Protein AF-A0A7L5T8T4-F1 (afdb_monomer)

Nearest PDB structures (foldseek):
  8xvc-assembly1_A  TM=8.262E-01  e=5.674E-04  Escherichia phage Mu
  8xvb-assembly1_H  TM=8.481E-01  e=3.568E-03  Escherichia phage Mu
  8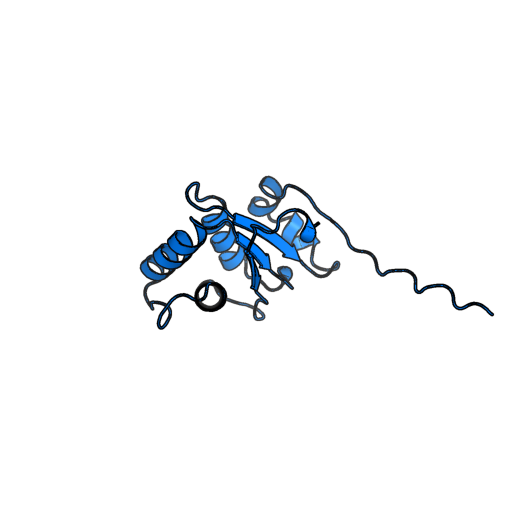bd5-assembly1_J  TM=8.123E-01  e=4.899E-03  Scytonema hofmannii
  8twa-assembly1_5  TM=6.974E-01  e=7.026E-02  Saccharomyces cerevisiae
  7jps-assembly1_C  TM=5.681E-01  e=4.147E-01  Homo sapiens

Mean predicted aligned error: 8.12 Å

Solvent-accessible surface area (backbone atoms only — not comparable to full-atom values): 7706 Å² total; per-residue (Å²): 124,69,86,81,42,87,75,50,52,73,36,76,42,77,66,51,82,68,33,47,54,68,56,51,48,48,51,47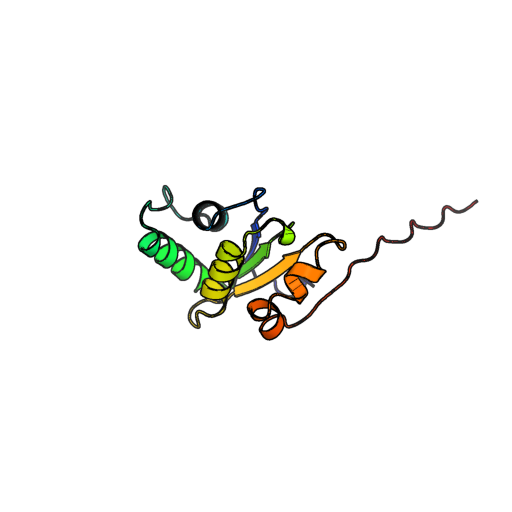,35,59,65,69,64,52,84,78,76,74,56,90,50,64,67,64,36,48,52,53,51,48,57,58,32,40,55,65,45,31,30,44,37,30,39,54,44,69,37,50,32,72,66,30,52,52,49,53,45,56,56,68,70,35,88,67,38,34,67,50,77,44,78,39,52,59,78,94,46,43,61,63,57,61,67,34,66,78,50,50,78,69,57,89,75,88,82,86,86,70,82,76,77,72,81,77,75,78,133

Radius of gyration: 16.35 Å; Cα contacts (8 Å, |Δi|>4): 150; chains: 1; bounding box: 34×56×42 Å

Sequence (127 aa):
MLDQHPAWHAIRILPQPQARPGDLRHSLHHALGLPGQPPKDPGTSDDLIRHALHHPPRLLAIDEAHQLSASCLEYLRYLYDDPHTRIAMVLAASSHRLRTLRTTPMLASRVTCWHELHPSTPPRSPP

Structure (mmCIF, N/CA/C/O backbone):
data_AF-A0A7L5T8T4-F1
#
_entry.id   AF-A0A7L5T8T4-F1
#
loop_
_atom_site.group_PDB
_atom_site.id
_atom_site.type_symbol
_atom_site.label_atom_id
_atom_site.label_alt_id
_atom_site.label_comp_id
_atom_site.label_asym_id
_atom_site.label_entity_id
_atom_site.label_seq_id
_atom_site.pdbx_PDB_ins_code
_atom_site.Cartn_x
_atom_site.Cartn_y
_atom_site.Cartn_z
_atom_site.occupancy
_atom_site.B_iso_or_equiv
_atom_site.auth_seq_id
_atom_site.auth_comp_id
_atom_site.auth_asym_id
_atom_site.auth_atom_id
_atom_site.pdbx_PDB_model_num
ATOM 1 N N . MET A 1 1 ? -4.538 -16.771 0.078 1.00 46.31 1 MET A N 1
ATOM 2 C CA . MET A 1 1 ? -3.959 -16.026 1.224 1.00 46.31 1 MET A CA 1
ATOM 3 C C . MET A 1 1 ? -4.885 -14.915 1.724 1.00 46.31 1 MET A C 1
ATOM 5 O O . MET A 1 1 ? -4.927 -14.700 2.922 1.00 46.31 1 MET A O 1
ATOM 9 N N . LEU A 1 2 ? -5.664 -14.256 0.853 1.00 45.12 2 LEU A N 1
ATOM 10 C CA . LEU A 1 2 ? -6.677 -13.260 1.247 1.00 45.12 2 LEU A CA 1
ATOM 11 C C . LEU A 1 2 ? -7.910 -13.859 1.954 1.00 45.12 2 LEU A C 1
ATOM 13 O O . LEU A 1 2 ? -8.442 -13.234 2.863 1.00 45.12 2 LEU A O 1
ATOM 17 N N . ASP A 1 3 ? -8.304 -15.092 1.617 1.00 46.34 3 ASP A N 1
ATOM 18 C CA . ASP A 1 3 ? -9.499 -15.742 2.194 1.00 46.34 3 ASP A CA 1
ATOM 19 C C . ASP A 1 3 ? -9.363 -16.140 3.674 1.00 46.34 3 ASP A C 1
ATOM 21 O O . ASP A 1 3 ? -10.343 -16.516 4.308 1.00 46.34 3 ASP A O 1
ATOM 25 N N . GLN A 1 4 ? -8.157 -16.061 4.248 1.00 47.22 4 GLN A N 1
ATOM 26 C CA . GLN A 1 4 ? -7.905 -16.447 5.644 1.00 47.22 4 GLN A CA 1
ATOM 27 C C . GLN A 1 4 ? -8.046 -15.275 6.631 1.00 47.22 4 GLN A C 1
ATOM 29 O O . GLN A 1 4 ? -8.013 -15.485 7.841 1.00 47.22 4 GLN A O 1
ATOM 34 N N . HIS A 1 5 ? -8.257 -14.048 6.136 1.00 49.69 5 HIS A N 1
ATOM 35 C CA . HIS A 1 5 ? -8.481 -12.861 6.963 1.00 49.69 5 HIS A CA 1
ATOM 36 C C . HIS A 1 5 ? -9.695 -12.047 6.471 1.00 49.69 5 HIS A C 1
ATOM 38 O O . HIS A 1 5 ? -9.527 -10.943 5.953 1.00 49.69 5 HIS A O 1
ATOM 44 N N . PRO A 1 6 ? -10.935 -12.530 6.690 1.00 51.09 6 PRO A N 1
ATOM 45 C CA . PRO A 1 6 ? -12.167 -11.851 6.258 1.00 51.09 6 PRO A CA 1
ATOM 46 C C . PRO A 1 6 ? -12.376 -10.451 6.873 1.00 51.09 6 PRO A C 1
ATOM 48 O O . PRO A 1 6 ? -13.247 -9.709 6.436 1.00 51.09 6 PRO A O 1
ATOM 51 N N . ALA A 1 7 ? -11.576 -10.066 7.874 1.00 59.91 7 ALA A N 1
ATOM 52 C CA . ALA A 1 7 ? -11.610 -8.735 8.483 1.00 59.91 7 ALA A CA 1
ATOM 53 C C . ALA A 1 7 ? -10.856 -7.658 7.679 1.00 59.91 7 ALA A C 1
ATOM 55 O O . ALA A 1 7 ? -11.034 -6.462 7.927 1.00 59.91 7 ALA A O 1
ATOM 56 N N . TRP A 1 8 ? -9.989 -8.058 6.746 1.00 66.44 8 TRP A N 1
ATOM 57 C CA . TRP A 1 8 ? -9.121 -7.129 6.035 1.00 66.44 8 TRP A CA 1
ATOM 58 C C . TRP A 1 8 ? -9.826 -6.609 4.795 1.00 66.44 8 TRP A C 1
ATOM 60 O O . TRP A 1 8 ? -10.029 -7.324 3.816 1.00 66.44 8 TRP A O 1
ATOM 70 N N . HIS A 1 9 ? -10.180 -5.330 4.831 1.00 77.31 9 HIS A N 1
ATOM 71 C CA . HIS A 1 9 ? -10.768 -4.675 3.674 1.00 77.31 9 HIS A CA 1
ATOM 72 C C . HIS A 1 9 ? -9.650 -4.317 2.702 1.00 77.31 9 HIS A C 1
ATOM 74 O O . HIS A 1 9 ? -8.830 -3.437 2.982 1.00 77.31 9 HIS A O 1
ATOM 80 N N . ALA A 1 10 ? -9.598 -5.039 1.584 1.00 83.06 10 ALA A N 1
ATOM 81 C CA . ALA A 1 10 ? -8.618 -4.797 0.542 1.00 83.06 10 ALA A CA 1
ATOM 82 C C . ALA A 1 10 ? -9.006 -3.580 -0.296 1.00 83.06 10 ALA A C 1
ATOM 84 O O . ALA A 1 10 ? -10.075 -3.531 -0.900 1.00 83.06 10 ALA A O 1
ATOM 85 N N . ILE A 1 11 ? -8.097 -2.617 -0.353 1.00 86.06 11 ILE A N 1
ATOM 86 C CA . ILE A 1 11 ? -8.198 -1.403 -1.145 1.00 86.06 11 ILE A CA 1
ATOM 87 C C . ILE A 1 11 ? -7.163 -1.522 -2.250 1.00 86.06 11 ILE A C 1
ATOM 89 O O . ILE A 1 11 ? -5.968 -1.655 -1.981 1.00 86.06 11 ILE A O 1
ATOM 93 N N . ARG A 1 12 ? -7.632 -1.514 -3.497 1.00 86.44 12 ARG A N 1
ATOM 94 C CA . ARG A 1 12 ? -6.771 -1.613 -4.674 1.00 86.44 12 ARG A CA 1
ATOM 95 C C . ARG A 1 12 ? -6.517 -0.232 -5.248 1.00 86.44 12 ARG A C 1
ATOM 97 O O . ARG A 1 12 ? -7.459 0.516 -5.494 1.00 86.44 12 ARG A O 1
ATOM 104 N N . ILE A 1 13 ? -5.251 0.075 -5.482 1.00 87.12 13 ILE A N 1
ATOM 105 C CA . ILE A 1 13 ? -4.815 1.313 -6.116 1.00 87.12 13 ILE A CA 1
ATOM 106 C C . ILE A 1 13 ? -4.041 0.930 -7.363 1.00 87.12 13 ILE A C 1
ATOM 108 O O . ILE A 1 13 ? -3.070 0.181 -7.282 1.00 87.12 13 ILE A O 1
ATOM 112 N N . LEU A 1 14 ? -4.474 1.464 -8.501 1.00 83.81 14 LEU A N 1
ATOM 113 C CA . LEU A 1 14 ? -3.721 1.416 -9.743 1.00 83.81 14 LEU A CA 1
ATOM 114 C C . LEU A 1 14 ? -3.094 2.802 -9.954 1.00 83.81 14 LEU A C 1
ATOM 116 O O . LEU A 1 14 ? -3.822 3.754 -10.248 1.00 83.81 14 LEU A O 1
ATOM 120 N N . PRO A 1 15 ? -1.778 2.954 -9.748 1.00 78.12 15 PRO A N 1
ATOM 121 C CA . PRO A 1 15 ? -1.084 4.206 -9.965 1.00 78.12 15 PRO A CA 1
ATOM 122 C C . PRO A 1 15 ? -1.208 4.648 -11.415 1.00 78.12 15 PRO A C 1
ATOM 124 O O . PRO A 1 15 ? -1.062 3.851 -12.340 1.00 78.12 15 PRO A O 1
ATOM 127 N N . GLN A 1 16 ? -1.409 5.946 -11.608 1.00 77.81 16 GLN A N 1
ATOM 128 C CA . GLN A 1 16 ? -1.186 6.549 -12.911 1.00 77.81 16 GLN A CA 1
ATOM 129 C C . GLN A 1 16 ? 0.327 6.632 -13.185 1.00 77.81 16 GLN A C 1
ATOM 131 O O . GLN A 1 16 ? 1.113 6.825 -12.247 1.00 77.81 16 GLN A O 1
ATOM 136 N N . PRO A 1 17 ? 0.760 6.534 -14.453 1.00 71.06 17 PRO A N 1
ATOM 137 C CA . PRO A 1 17 ? 2.153 6.751 -14.813 1.00 71.06 17 PRO A CA 1
ATOM 138 C C . PRO A 1 17 ? 2.636 8.112 -14.300 1.00 71.06 17 PRO A C 1
ATOM 140 O O . PRO A 1 17 ? 2.006 9.130 -14.566 1.00 71.06 17 PRO A O 1
ATOM 143 N N . GLN A 1 18 ? 3.764 8.134 -13.583 1.00 68.06 18 GLN A N 1
ATOM 144 C CA . GLN A 1 18 ? 4.337 9.355 -12.990 1.00 68.06 18 GLN A CA 1
ATOM 145 C C . GLN A 1 18 ? 3.450 10.038 -11.937 1.00 68.06 18 GLN A C 1
ATOM 147 O O . GLN A 1 18 ? 3.599 11.241 -11.702 1.00 68.06 18 GLN A O 1
ATOM 152 N N . ALA A 1 19 ? 2.571 9.278 -11.274 1.00 76.06 19 ALA A N 1
ATOM 153 C CA . ALA A 1 19 ? 1.756 9.787 -10.180 1.00 76.06 19 ALA A CA 1
ATOM 154 C C . ALA A 1 19 ? 2.607 10.571 -9.170 1.00 76.06 19 ALA A C 1
ATOM 156 O O . ALA A 1 19 ? 3.690 10.143 -8.736 1.00 76.06 19 ALA A O 1
ATOM 157 N N . ARG A 1 20 ? 2.096 11.745 -8.805 1.00 82.44 20 ARG A N 1
ATOM 158 C CA . ARG A 1 20 ? 2.626 12.578 -7.733 1.00 82.44 20 ARG A CA 1
ATOM 159 C C . ARG A 1 20 ? 1.931 12.213 -6.420 1.00 82.44 20 ARG A C 1
ATOM 161 O O . ARG A 1 20 ? 0.850 11.621 -6.420 1.00 82.44 20 ARG A O 1
ATOM 168 N N . PRO A 1 21 ? 2.490 12.621 -5.269 1.00 84.94 21 PRO A N 1
ATOM 169 C CA . PRO A 1 21 ? 1.855 12.375 -3.977 1.00 84.94 21 PRO A CA 1
ATOM 170 C C . PRO A 1 21 ? 0.422 12.925 -3.866 1.00 84.94 21 PRO A C 1
ATOM 172 O O . PRO A 1 21 ? -0.369 12.398 -3.092 1.00 84.94 21 PRO A O 1
ATOM 175 N N . GLY A 1 22 ? 0.072 13.975 -4.619 1.00 86.62 22 GLY A N 1
ATOM 176 C CA . GLY A 1 22 ? -1.300 14.495 -4.682 1.00 86.62 22 GLY A CA 1
ATOM 177 C C . GLY A 1 22 ? -2.280 13.527 -5.353 1.00 86.62 22 GLY A C 1
ATOM 178 O O . GLY A 1 22 ? -3.365 13.295 -4.827 1.00 86.62 22 GLY A O 1
ATOM 179 N N . ASP A 1 23 ? -1.871 12.891 -6.453 1.00 88.94 23 ASP A N 1
ATOM 180 C CA . ASP A 1 23 ? -2.697 11.914 -7.178 1.00 88.94 23 ASP A CA 1
ATOM 181 C C . ASP A 1 23 ? -2.930 10.660 -6.329 1.00 88.94 23 ASP A C 1
ATOM 183 O O . ASP A 1 23 ? -4.023 10.090 -6.303 1.00 88.94 23 ASP A O 1
ATOM 187 N N . LEU A 1 24 ? -1.906 10.259 -5.569 1.00 89.25 24 LEU A N 1
ATOM 188 C CA . LEU A 1 24 ? -1.997 9.142 -4.637 1.00 89.25 24 LEU A CA 1
ATOM 189 C C . LEU A 1 24 ? -2.932 9.454 -3.459 1.00 89.25 24 LEU A C 1
ATOM 191 O O . LEU A 1 24 ? -3.756 8.609 -3.116 1.00 89.25 24 LEU A O 1
ATOM 195 N N . ARG A 1 25 ? -2.872 10.666 -2.887 1.00 91.88 25 ARG A N 1
ATOM 196 C CA . ARG A 1 25 ? -3.838 11.129 -1.870 1.00 91.88 25 ARG A CA 1
ATOM 197 C C . ARG A 1 25 ? -5.265 11.096 -2.396 1.00 91.88 25 ARG A C 1
ATOM 199 O O . ARG A 1 25 ? -6.148 10.566 -1.731 1.00 91.88 25 ARG A O 1
ATOM 206 N N . HIS A 1 26 ? -5.477 11.613 -3.604 1.00 91.00 26 HIS A N 1
ATOM 207 C CA . HIS A 1 26 ? -6.788 11.609 -4.243 1.00 91.00 26 HIS A CA 1
ATOM 208 C C . HIS A 1 26 ? -7.309 10.177 -4.435 1.00 91.00 26 HIS A C 1
ATOM 210 O O . HIS A 1 26 ? -8.442 9.865 -4.069 1.00 91.00 26 HIS A O 1
ATOM 216 N N . SER A 1 27 ? -6.454 9.287 -4.944 1.00 90.88 27 SER A N 1
ATOM 217 C CA . SER A 1 27 ? -6.784 7.875 -5.156 1.00 90.88 27 SER A CA 1
ATOM 218 C C . SER A 1 27 ? -7.120 7.166 -3.842 1.00 90.88 27 SER A C 1
ATOM 220 O O . SER A 1 27 ? -8.110 6.444 -3.775 1.00 90.88 27 SER A O 1
ATOM 222 N N . LEU A 1 28 ? -6.342 7.408 -2.781 1.00 91.56 28 LEU A N 1
ATOM 223 C CA . LEU A 1 28 ? -6.595 6.868 -1.444 1.00 91.56 28 LEU A CA 1
ATOM 224 C C . LEU A 1 28 ? -7.903 7.388 -0.857 1.00 91.56 28 LEU A C 1
ATOM 226 O O . LEU A 1 28 ? -8.687 6.594 -0.352 1.00 91.56 28 LEU A O 1
ATOM 230 N N . HIS A 1 29 ? -8.161 8.693 -0.956 1.00 92.31 29 HIS A N 1
ATOM 231 C CA . HIS A 1 29 ? -9.392 9.302 -0.461 1.00 92.31 29 HIS A CA 1
ATOM 232 C C . HIS A 1 29 ? -10.626 8.655 -1.094 1.00 92.31 29 HIS A C 1
ATOM 234 O O . HIS A 1 29 ? -11.558 8.256 -0.395 1.00 92.31 29 HIS A O 1
ATOM 240 N N . HIS A 1 30 ? -10.603 8.498 -2.419 1.00 91.19 30 HIS A N 1
ATOM 241 C CA . HIS A 1 30 ? -11.679 7.844 -3.150 1.00 91.19 30 HIS A CA 1
ATOM 242 C C . HIS A 1 30 ? -11.794 6.355 -2.791 1.00 91.19 30 HIS A C 1
ATOM 244 O O . HIS A 1 30 ? -12.885 5.865 -2.513 1.00 91.19 30 HIS A O 1
ATOM 250 N N . ALA A 1 31 ? -10.678 5.625 -2.758 1.00 89.88 31 ALA A N 1
ATOM 251 C CA . ALA A 1 31 ? -10.681 4.186 -2.510 1.00 89.88 31 ALA A CA 1
ATOM 252 C C . ALA A 1 31 ? -11.049 3.818 -1.056 1.00 89.88 31 ALA A C 1
ATOM 254 O O . ALA A 1 31 ? -11.572 2.733 -0.810 1.00 89.88 31 ALA A O 1
ATOM 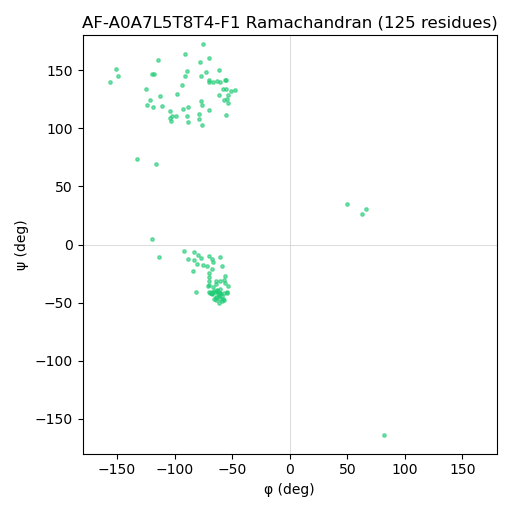255 N N . LEU A 1 32 ? -10.826 4.730 -0.104 1.00 89.81 32 LEU A N 1
ATOM 256 C CA . LEU A 1 32 ? -11.290 4.628 1.284 1.00 89.81 32 LEU A CA 1
ATOM 257 C C . LEU A 1 32 ? 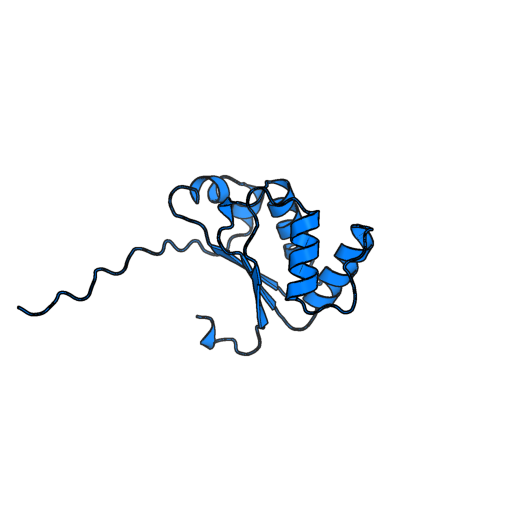-12.769 5.009 1.458 1.00 89.81 32 LEU A C 1
ATOM 259 O O . LEU A 1 32 ? -13.311 4.809 2.544 1.00 89.81 32 LEU A O 1
ATOM 263 N N . GLY A 1 33 ? -13.420 5.548 0.421 1.00 89.75 33 GLY A N 1
ATOM 264 C CA . GLY A 1 33 ? -14.807 6.007 0.490 1.00 89.75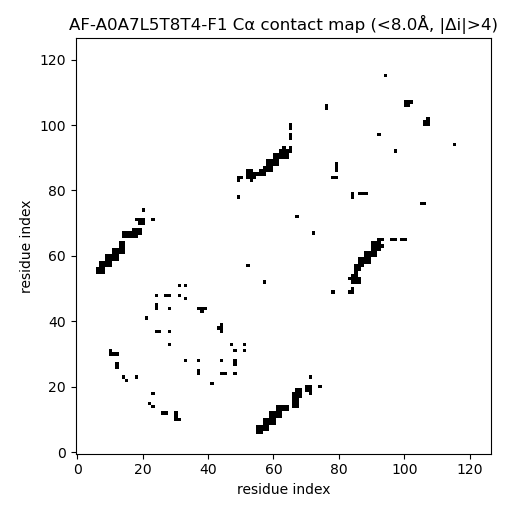 33 GLY A CA 1
ATOM 265 C C . GLY A 1 33 ? -14.997 7.204 1.423 1.00 89.75 33 GLY A C 1
ATOM 266 O O . GLY A 1 33 ? -16.044 7.325 2.058 1.00 89.75 33 GLY A O 1
ATOM 267 N N . LEU A 1 34 ? -13.979 8.062 1.551 1.00 90.50 34 LEU A N 1
ATOM 268 C CA . LEU A 1 34 ? -14.053 9.239 2.410 1.00 90.50 34 LEU A CA 1
ATOM 269 C C . LEU A 1 34 ? -15.084 10.245 1.870 1.00 90.50 34 LEU A C 1
ATOM 271 O O . LEU A 1 34 ? -15.170 10.445 0.654 1.00 90.50 34 LEU A O 1
ATOM 275 N N . PRO A 1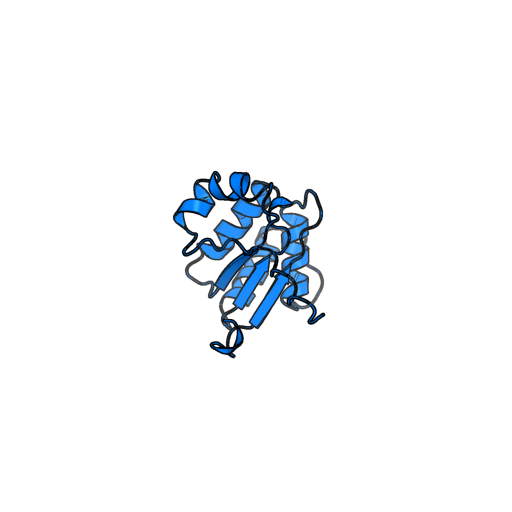 35 ? -15.877 10.885 2.749 1.00 86.56 35 PRO A N 1
ATOM 276 C CA . PRO A 1 35 ? -16.934 11.787 2.322 1.00 86.56 35 PRO A CA 1
ATOM 277 C C . PRO A 1 35 ? -16.369 13.083 1.732 1.00 86.56 35 PRO A C 1
ATOM 279 O O . PRO A 1 35 ? -15.432 13.675 2.260 1.00 86.56 35 PRO A O 1
ATOM 282 N N . GLY A 1 36 ? -17.019 13.572 0.676 1.00 89.31 36 GLY A N 1
ATOM 283 C CA . GLY A 1 36 ? -16.685 14.850 0.054 1.00 89.31 36 GLY A CA 1
ATOM 284 C C . GLY A 1 36 ? -15.517 14.776 -0.930 1.00 89.31 36 GLY A C 1
ATOM 285 O O . GLY A 1 36 ? -15.160 13.714 -1.435 1.00 89.31 36 GLY A O 1
ATOM 286 N N . GLN A 1 37 ? -14.972 15.945 -1.260 1.00 87.50 37 GLN A N 1
ATOM 287 C CA . GLN A 1 37 ? -13.798 16.062 -2.121 1.00 87.50 37 GLN A CA 1
ATOM 288 C C . GLN A 1 37 ? -12.525 16.057 -1.269 1.00 87.50 37 GLN A C 1
ATOM 290 O O . GLN A 1 37 ? -12.536 16.645 -0.183 1.00 87.50 37 GLN A O 1
ATOM 295 N N . PRO A 1 38 ? -11.424 15.463 -1.761 1.00 87.75 38 PRO A N 1
ATOM 296 C CA . PRO A 1 38 ? -10.165 15.463 -1.036 1.00 87.75 38 PRO A CA 1
ATOM 297 C C . PRO A 1 38 ? -9.711 16.901 -0.743 1.00 87.75 38 PRO A C 1
ATOM 299 O O . PRO A 1 38 ? -9.749 17.750 -1.645 1.00 87.75 38 PRO A O 1
ATOM 302 N N . PRO A 1 39 ? -9.281 17.197 0.498 1.00 89.00 39 PRO A N 1
ATOM 303 C CA . PRO A 1 39 ? -8.784 18.517 0.856 1.00 89.00 39 PRO A CA 1
ATOM 304 C C . PRO A 1 39 ? -7.628 18.952 -0.050 1.00 89.00 39 PRO A C 1
ATOM 306 O O . PRO A 1 39 ? -6.758 18.156 -0.398 1.00 89.00 39 PRO A O 1
ATOM 309 N N . LYS A 1 40 ? -7.593 20.243 -0.404 1.00 87.19 40 LYS A N 1
ATOM 310 C CA . LYS A 1 40 ? -6.463 20.827 -1.150 1.00 87.19 40 LYS A CA 1
ATOM 311 C C . LYS A 1 40 ? -5.197 20.919 -0.301 1.00 87.19 40 LYS A C 1
ATOM 313 O O . LYS A 1 40 ? -4.100 20.906 -0.848 1.00 87.19 40 LYS A O 1
ATOM 318 N N . ASP A 1 41 ? -5.370 21.049 1.013 1.00 90.81 41 ASP A N 1
ATOM 319 C CA . ASP A 1 41 ? -4.274 21.049 1.969 1.00 90.81 41 ASP A CA 1
ATOM 320 C C . ASP A 1 41 ? -3.761 19.611 2.188 1.00 90.81 41 ASP A C 1
ATOM 322 O O . ASP A 1 41 ? -4.536 18.749 2.621 1.00 90.81 41 ASP A O 1
ATOM 326 N N . PRO A 1 42 ? -2.476 19.329 1.902 1.00 87.94 42 PRO A N 1
ATOM 327 C CA . PRO A 1 42 ? -1.920 17.989 2.045 1.00 87.94 42 PRO A CA 1
ATOM 328 C C . PRO A 1 42 ? -1.993 17.450 3.475 1.00 87.94 42 PRO A C 1
ATOM 330 O O . PRO A 1 42 ? -2.290 16.271 3.638 1.00 87.94 42 PRO A O 1
ATOM 333 N N . GLY A 1 43 ? -1.771 18.293 4.491 1.00 89.69 43 GLY A N 1
ATOM 334 C CA . GLY A 1 43 ? -1.787 17.869 5.895 1.00 89.69 43 GLY A CA 1
ATOM 335 C C . GLY A 1 43 ? -3.168 17.379 6.322 1.00 89.69 43 GLY A C 1
ATOM 336 O O . GLY A 1 43 ? -3.313 16.267 6.820 1.00 89.69 43 GLY A O 1
ATOM 337 N N . THR A 1 44 ? -4.201 18.154 6.001 1.00 91.88 44 THR A N 1
ATOM 338 C CA . THR A 1 44 ? -5.598 17.791 6.270 1.00 91.88 44 THR A CA 1
ATOM 339 C C . THR A 1 44 ? -6.003 16.516 5.526 1.00 91.88 44 THR A C 1
ATOM 341 O O . THR A 1 44 ? -6.675 15.649 6.084 1.00 91.88 44 THR A O 1
ATOM 344 N N . SER A 1 45 ? -5.590 16.368 4.260 1.00 92.38 45 SER A N 1
ATOM 345 C CA . SER A 1 45 ? -5.850 15.138 3.502 1.00 92.38 45 SER A CA 1
ATOM 346 C C . SER A 1 45 ? -5.158 13.928 4.133 1.00 92.38 45 SER A C 1
ATOM 348 O O . SER A 1 45 ? -5.741 12.845 4.163 1.00 92.38 45 SER A O 1
ATOM 350 N N . ASP A 1 46 ? -3.932 14.101 4.626 1.00 92.44 46 ASP A N 1
ATOM 351 C CA . ASP A 1 46 ? -3.159 13.040 5.269 1.00 92.44 46 ASP A CA 1
ATOM 352 C C . ASP A 1 46 ? -3.794 12.619 6.591 1.00 92.44 46 ASP A C 1
ATOM 354 O O . ASP A 1 46 ? -3.906 11.425 6.858 1.00 92.44 46 ASP A O 1
ATOM 358 N N . ASP A 1 47 ? -4.287 13.566 7.385 1.00 92.25 47 ASP A N 1
ATOM 359 C CA . ASP A 1 47 ? -4.994 13.280 8.635 1.00 92.25 47 ASP A CA 1
ATOM 360 C C . ASP A 1 47 ? -6.262 12.455 8.402 1.00 92.25 47 ASP A C 1
ATOM 362 O O . ASP A 1 47 ? -6.484 11.457 9.090 1.00 92.25 47 ASP A O 1
ATOM 366 N N . LEU A 1 48 ? -7.064 12.809 7.392 1.00 92.94 48 LEU A N 1
ATOM 367 C CA . LEU A 1 48 ? -8.271 12.054 7.042 1.00 92.94 48 LEU A CA 1
ATOM 368 C C . LEU A 1 48 ? -7.949 10.632 6.572 1.00 92.94 48 LEU A C 1
ATOM 370 O O . LEU A 1 48 ? -8.592 9.672 7.003 1.00 92.94 48 LEU A O 1
ATOM 374 N N . ILE A 1 49 ? -6.944 10.490 5.703 1.00 93.44 49 ILE A N 1
ATOM 375 C CA . ILE A 1 49 ? -6.499 9.183 5.211 1.00 93.44 49 ILE A CA 1
ATOM 376 C C . ILE A 1 49 ? -6.007 8.335 6.386 1.00 93.44 49 ILE A C 1
ATOM 378 O O . ILE A 1 49 ? -6.478 7.214 6.565 1.00 93.44 49 ILE A O 1
ATOM 382 N N . ARG A 1 50 ? -5.120 8.869 7.232 1.00 92.31 50 ARG A N 1
ATOM 383 C CA . ARG A 1 50 ? -4.585 8.149 8.397 1.00 92.31 50 ARG A CA 1
ATOM 384 C C . ARG A 1 50 ? -5.680 7.753 9.377 1.00 92.31 50 ARG A C 1
ATOM 386 O O . ARG A 1 50 ? -5.694 6.612 9.837 1.00 92.31 50 ARG A O 1
ATOM 393 N N . HIS A 1 51 ? -6.642 8.638 9.631 1.00 91.56 51 HIS A N 1
ATOM 394 C CA . HIS A 1 51 ? -7.791 8.331 10.476 1.00 91.56 51 HIS A CA 1
ATOM 395 C C . HIS A 1 51 ? -8.601 7.143 9.933 1.00 91.56 51 HIS A C 1
ATOM 397 O O . HIS A 1 51 ? -8.916 6.217 10.679 1.00 91.56 51 HIS A O 1
ATOM 403 N N . ALA A 1 52 ? -8.870 7.099 8.626 1.00 90.44 52 ALA A N 1
ATOM 404 C CA . ALA A 1 52 ? -9.585 5.979 8.008 1.00 90.44 52 ALA A CA 1
ATOM 405 C C . ALA A 1 52 ? -8.769 4.678 7.904 1.00 90.44 52 ALA A C 1
ATOM 407 O O . ALA A 1 52 ? -9.345 3.597 7.737 1.00 90.44 52 ALA A O 1
ATOM 408 N N . LEU A 1 53 ? -7.441 4.770 8.006 1.00 90.69 53 LEU A N 1
ATOM 409 C CA . LEU A 1 53 ? -6.527 3.628 8.078 1.00 90.69 53 LEU A CA 1
ATOM 410 C C . LEU A 1 53 ? -6.291 3.128 9.516 1.00 90.69 53 LEU A C 1
ATOM 412 O O . LEU A 1 53 ? -5.754 2.034 9.690 1.00 90.69 53 LEU A O 1
ATOM 416 N N . HIS A 1 54 ? -6.692 3.882 10.547 1.00 89.19 54 HIS A N 1
ATOM 417 C CA . HIS A 1 54 ? -6.595 3.458 11.950 1.00 89.19 54 HIS A CA 1
ATOM 418 C C . HIS A 1 54 ? -7.555 2.300 12.263 1.00 89.19 54 HIS A C 1
ATOM 420 O O . HIS A 1 54 ? -7.205 1.343 12.961 1.00 89.19 54 HIS A O 1
ATOM 426 N N . HIS A 1 55 ? -8.785 2.363 11.742 1.00 82.12 55 HIS A N 1
ATOM 427 C CA . HIS A 1 55 ? -9.781 1.318 11.947 1.00 82.12 55 HIS A CA 1
ATOM 428 C C . HIS A 1 55 ? -10.846 1.303 10.840 1.00 82.12 55 HIS A C 1
ATOM 430 O O . HIS A 1 55 ? -11.340 2.370 10.474 1.00 82.12 55 HIS A O 1
ATOM 436 N N . PRO A 1 56 ? -11.286 0.122 10.359 1.00 84.19 56 PRO A N 1
ATOM 437 C CA . PRO A 1 56 ? -10.786 -1.235 10.635 1.00 84.19 56 PRO A CA 1
ATOM 438 C C . PRO A 1 56 ? -9.455 -1.540 9.913 1.00 84.19 56 PRO A C 1
ATOM 440 O O . PRO A 1 56 ? -9.028 -0.741 9.082 1.00 84.19 56 PRO A O 1
ATOM 443 N N . PRO A 1 57 ? -8.802 -2.691 10.183 1.00 84.62 57 PRO A N 1
ATOM 444 C CA . PRO A 1 57 ? -7.593 -3.094 9.469 1.00 84.62 57 PRO A CA 1
ATOM 445 C C . PRO A 1 57 ? -7.791 -3.133 7.946 1.00 84.62 57 PRO A C 1
ATOM 447 O O . PRO A 1 57 ? -8.782 -3.683 7.448 1.00 84.62 57 PRO A O 1
ATOM 450 N N . ARG A 1 58 ? -6.845 -2.557 7.198 1.00 87.62 58 ARG A N 1
ATOM 451 C CA . ARG A 1 58 ? -6.907 -2.461 5.731 1.00 87.62 58 ARG A CA 1
ATOM 452 C C . ARG A 1 58 ? -5.736 -3.180 5.077 1.00 87.62 58 ARG A C 1
ATOM 454 O O . ARG A 1 58 ? -4.613 -3.156 5.574 1.00 87.62 58 ARG A O 1
ATOM 461 N N . LEU A 1 59 ? -5.987 -3.751 3.905 1.00 88.69 59 LEU A N 1
ATOM 462 C CA . LEU A 1 59 ? -4.921 -4.170 3.003 1.00 88.69 59 LEU A CA 1
ATOM 463 C C . LEU A 1 59 ? -4.819 -3.162 1.861 1.00 88.69 59 LEU A C 1
ATOM 465 O O . LEU A 1 59 ? -5.736 -3.073 1.052 1.00 88.69 59 LEU A O 1
ATOM 469 N N . LEU A 1 60 ? -3.710 -2.436 1.763 1.00 89.69 60 LEU A N 1
ATOM 470 C CA . LEU A 1 60 ? -3.421 -1.590 0.609 1.00 89.69 60 LEU A CA 1
ATOM 471 C C . LEU A 1 60 ? -2.695 -2.420 -0.451 1.00 89.69 60 LEU A C 1
ATOM 473 O O . LEU A 1 60 ? -1.518 -2.739 -0.305 1.00 89.69 60 LEU A O 1
ATOM 477 N N . ALA A 1 61 ? -3.400 -2.780 -1.517 1.00 89.56 61 ALA A N 1
ATOM 478 C CA . ALA A 1 61 ? -2.828 -3.454 -2.672 1.00 89.56 61 ALA A CA 1
ATOM 479 C C . ALA A 1 61 ? -2.554 -2.424 -3.770 1.00 89.56 61 ALA A C 1
ATOM 481 O O . ALA A 1 61 ? -3.483 -1.878 -4.364 1.00 89.56 61 ALA A O 1
ATOM 482 N N . ILE A 1 62 ? -1.281 -2.154 -4.031 1.00 89.00 62 ILE A N 1
ATOM 483 C CA . ILE A 1 62 ? -0.855 -1.245 -5.087 1.00 89.00 62 ILE A CA 1
ATOM 484 C C . ILE A 1 62 ? -0.383 -2.079 -6.258 1.00 89.00 62 ILE A C 1
ATOM 486 O O . ILE A 1 62 ? 0.645 -2.756 -6.181 1.00 89.00 62 ILE A O 1
ATOM 490 N N . ASP A 1 63 ? -1.169 -2.033 -7.322 1.00 86.12 63 ASP A N 1
ATOM 491 C CA . ASP A 1 63 ? -0.812 -2.661 -8.579 1.00 86.12 63 ASP A CA 1
ATOM 492 C C . ASP A 1 63 ? 0.203 -1.796 -9.321 1.00 86.12 63 ASP A C 1
ATOM 494 O O . ASP A 1 63 ? 0.296 -0.601 -9.062 1.00 86.12 63 ASP A O 1
ATOM 498 N N . GLU A 1 64 ? 0.989 -2.374 -10.223 1.00 86.00 64 GLU A N 1
ATOM 499 C CA . GLU A 1 64 ? 1.917 -1.607 -11.059 1.00 86.00 64 GLU A CA 1
ATOM 500 C C . GLU A 1 64 ? 2.817 -0.622 -10.268 1.00 86.00 64 GLU A C 1
ATOM 502 O O . GLU A 1 64 ? 3.178 0.452 -10.748 1.00 86.00 64 GLU A O 1
ATOM 507 N N . ALA A 1 65 ? 3.229 -0.981 -9.046 1.00 84.81 65 ALA A N 1
ATOM 508 C CA . ALA A 1 65 ? 3.919 -0.102 -8.093 1.00 84.81 65 ALA A CA 1
ATOM 509 C C . ALA A 1 65 ? 5.235 0.487 -8.630 1.00 84.81 65 ALA A C 1
ATOM 511 O O . ALA A 1 65 ? 5.722 1.503 -8.143 1.00 84.81 65 ALA A O 1
ATOM 512 N N . HIS A 1 66 ? 5.803 -0.115 -9.674 1.00 82.12 66 HIS A N 1
ATOM 513 C CA . HIS A 1 66 ? 6.960 0.408 -10.394 1.00 82.12 66 HIS A CA 1
ATOM 514 C C . HIS A 1 66 ? 6.677 1.706 -11.179 1.00 82.12 66 HIS A C 1
ATOM 516 O O . HIS A 1 66 ? 7.614 2.320 -11.687 1.00 82.12 66 HIS A O 1
ATOM 522 N N . GLN A 1 67 ? 5.407 2.091 -11.341 1.00 83.19 67 GLN A N 1
ATOM 523 C CA . GLN A 1 67 ? 4.992 3.357 -11.949 1.00 83.19 67 GLN A CA 1
ATOM 524 C C . GLN A 1 67 ? 5.016 4.525 -10.951 1.00 83.19 67 GLN A C 1
ATOM 526 O O . GLN A 1 67 ? 4.949 5.686 -11.364 1.00 83.19 67 GLN A O 1
ATOM 531 N N . LEU A 1 68 ? 5.126 4.235 -9.649 1.00 84.06 68 LEU A N 1
ATOM 532 C CA . LEU A 1 68 ? 5.193 5.249 -8.605 1.00 84.06 68 LEU A CA 1
ATOM 533 C C . LEU A 1 68 ? 6.521 6.006 -8.641 1.00 84.06 68 LEU A C 1
ATOM 535 O O . LEU A 1 68 ? 7.597 5.430 -8.804 1.00 84.06 68 LEU A O 1
ATOM 539 N N . SER A 1 69 ? 6.438 7.315 -8.416 1.00 84.12 69 SER A N 1
ATOM 540 C CA . SER A 1 69 ? 7.614 8.145 -8.163 1.00 84.12 69 SER A CA 1
ATOM 541 C C . SER A 1 69 ? 8.231 7.836 -6.792 1.00 84.12 69 SER A C 1
ATOM 543 O O . SER A 1 69 ? 7.557 7.335 -5.889 1.00 84.12 69 SER A O 1
ATOM 545 N N . ALA A 1 70 ? 9.503 8.198 -6.592 1.00 81.81 70 ALA A N 1
ATOM 546 C CA . ALA A 1 70 ? 10.164 8.062 -5.290 1.00 81.81 70 ALA A CA 1
ATOM 547 C C . ALA A 1 70 ? 9.380 8.774 -4.170 1.00 81.81 70 ALA A C 1
ATOM 549 O O . ALA A 1 70 ? 9.171 8.206 -3.103 1.00 81.81 70 ALA A O 1
ATOM 550 N N . SER A 1 71 ? 8.853 9.974 -4.438 1.00 85.44 71 SER A N 1
ATOM 551 C CA . SER A 1 71 ? 8.030 10.727 -3.483 1.00 85.44 71 SER A CA 1
ATOM 552 C C . SER A 1 71 ? 6.715 10.024 -3.126 1.00 85.44 71 SER A C 1
ATOM 554 O O . SER A 1 71 ? 6.233 10.168 -2.005 1.00 85.44 71 SER A O 1
ATOM 556 N N . CYS A 1 72 ? 6.125 9.253 -4.043 1.00 87.62 72 CYS A N 1
ATOM 557 C CA . CYS A 1 72 ? 4.968 8.419 -3.721 1.00 87.62 72 CYS A CA 1
ATOM 558 C C . CYS A 1 72 ? 5.345 7.246 -2.817 1.00 87.62 72 CYS A C 1
ATOM 560 O O . CYS A 1 72 ? 4.608 6.950 -1.883 1.00 87.62 72 CYS A O 1
ATOM 562 N N . LEU A 1 73 ? 6.490 6.601 -3.056 1.00 84.50 73 LEU A N 1
ATOM 563 C CA . LEU A 1 73 ? 6.971 5.523 -2.189 1.00 84.50 73 LEU A CA 1
ATOM 564 C C . LEU A 1 73 ? 7.267 6.044 -0.774 1.00 84.50 73 LEU A C 1
ATOM 566 O O . LEU A 1 73 ? 6.919 5.383 0.201 1.00 84.50 73 LEU A O 1
ATOM 570 N N . GLU A 1 74 ? 7.848 7.241 -0.653 1.00 85.75 74 GLU A N 1
ATOM 571 C CA . GLU A 1 74 ? 8.062 7.920 0.635 1.00 85.75 74 GLU A CA 1
ATOM 572 C C . GLU A 1 74 ? 6.745 8.187 1.368 1.00 85.75 74 GLU A C 1
ATOM 574 O O . GLU A 1 74 ? 6.633 7.942 2.568 1.00 85.75 74 GLU A O 1
ATOM 579 N N . TYR A 1 75 ? 5.719 8.632 0.642 1.00 88.25 75 TYR A N 1
ATOM 580 C CA . TYR A 1 75 ? 4.396 8.849 1.216 1.00 88.25 75 TYR A CA 1
ATOM 581 C C . TYR A 1 75 ? 3.744 7.544 1.698 1.00 88.25 75 TYR A C 1
ATOM 583 O O . TYR A 1 75 ? 3.170 7.494 2.782 1.00 88.25 75 TYR A O 1
ATOM 591 N N . LEU A 1 76 ? 3.881 6.457 0.936 1.00 87.88 76 LEU A N 1
ATOM 592 C CA . LEU A 1 76 ? 3.404 5.138 1.356 1.00 87.88 76 LEU A CA 1
ATOM 593 C C . LEU A 1 76 ? 4.127 4.632 2.600 1.00 87.88 76 LEU A C 1
ATOM 595 O O . LEU A 1 76 ? 3.479 4.084 3.491 1.00 87.88 76 LEU A O 1
ATOM 599 N N . ARG A 1 77 ? 5.446 4.851 2.695 1.00 85.25 77 ARG A N 1
ATOM 600 C CA . ARG A 1 77 ? 6.181 4.582 3.933 1.00 85.25 77 ARG A CA 1
ATOM 601 C C . ARG A 1 77 ? 5.612 5.401 5.080 1.00 85.25 77 ARG A C 1
ATOM 603 O O . ARG A 1 77 ? 5.393 4.837 6.140 1.00 85.25 77 ARG A O 1
ATOM 610 N N . TYR A 1 78 ? 5.412 6.701 4.884 1.00 88.56 78 TYR A N 1
ATOM 611 C CA . TYR A 1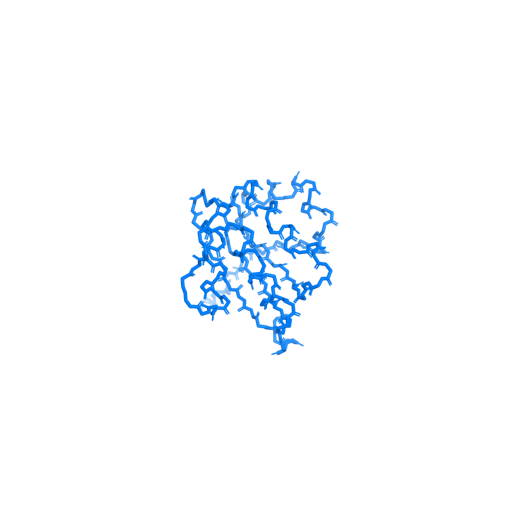 78 ? 4.893 7.577 5.931 1.00 88.56 78 TYR A CA 1
ATOM 612 C C . TYR A 1 78 ? 3.571 7.052 6.508 1.00 88.56 78 TYR A C 1
ATOM 614 O O . TYR A 1 78 ? 3.402 7.046 7.722 1.00 88.56 78 TYR A O 1
ATOM 622 N N . LEU A 1 79 ? 2.679 6.535 5.657 1.00 89.06 79 LEU A N 1
ATOM 623 C CA . LEU A 1 79 ? 1.442 5.893 6.105 1.00 89.06 79 LEU A CA 1
ATOM 624 C C . LEU A 1 79 ? 1.688 4.560 6.825 1.00 89.06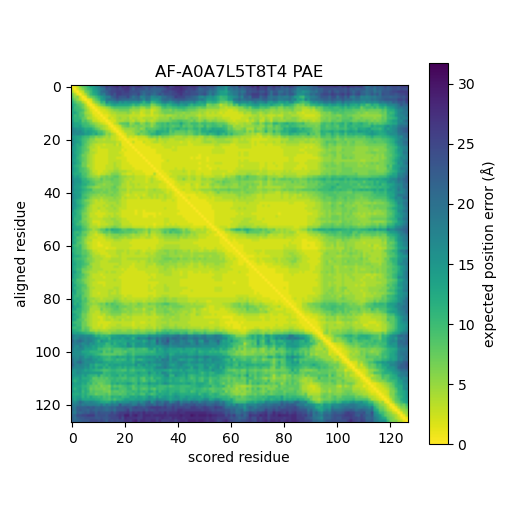 79 LEU A C 1
ATOM 626 O O . LEU A 1 79 ? 1.034 4.298 7.822 1.00 89.06 79 LEU A O 1
ATOM 630 N N . TYR A 1 80 ? 2.602 3.723 6.331 1.00 86.62 80 TYR A N 1
ATOM 631 C CA . TYR A 1 80 ? 2.897 2.406 6.912 1.00 86.62 80 TYR A CA 1
ATOM 632 C C . TYR A 1 80 ? 3.639 2.467 8.251 1.00 86.62 80 TYR A C 1
ATOM 634 O O . TYR A 1 80 ? 3.396 1.642 9.126 1.00 86.62 80 TYR A O 1
ATOM 642 N N . ASP A 1 81 ? 4.543 3.433 8.412 1.00 86.62 81 ASP A N 1
ATOM 643 C CA . ASP A 1 81 ? 5.334 3.623 9.630 1.00 86.62 81 ASP A CA 1
AT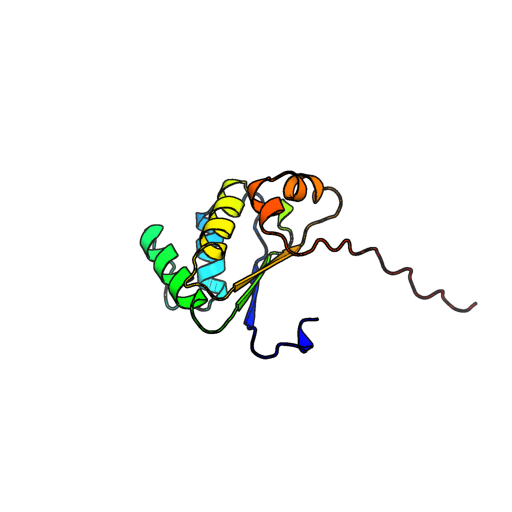OM 644 C C . ASP A 1 81 ? 4.527 4.277 10.762 1.00 86.62 81 ASP A C 1
ATOM 646 O O . ASP A 1 81 ? 4.996 4.310 11.901 1.00 86.62 81 ASP A O 1
ATOM 650 N N . ASP A 1 82 ? 3.335 4.811 10.476 1.00 86.94 82 ASP A N 1
ATOM 651 C CA . ASP A 1 82 ? 2.483 5.413 11.495 1.00 86.94 82 ASP A CA 1
ATOM 652 C C . ASP A 1 82 ? 1.923 4.315 12.427 1.00 86.94 82 ASP A C 1
ATOM 654 O O . ASP A 1 82 ? 1.130 3.478 11.977 1.00 86.94 82 ASP A O 1
ATOM 658 N N . PRO A 1 83 ? 2.276 4.327 13.732 1.00 84.31 83 PRO A N 1
ATOM 659 C CA . PRO A 1 83 ? 1.889 3.286 14.688 1.00 84.31 83 PRO A CA 1
ATOM 660 C C . PRO A 1 83 ? 0.380 3.240 14.959 1.00 84.31 83 PRO A C 1
ATOM 662 O O . PRO A 1 83 ? -0.117 2.274 15.540 1.00 84.31 83 PRO A O 1
ATOM 665 N N . HIS A 1 84 ? -0.349 4.286 14.574 1.00 86.44 84 HIS A N 1
ATOM 666 C CA . HIS A 1 84 ? -1.795 4.362 14.702 1.00 86.44 84 HIS A CA 1
ATOM 667 C C . HIS A 1 84 ? -2.500 3.690 13.517 1.00 86.44 84 HIS A C 1
ATOM 669 O O . HIS A 1 84 ? -3.639 3.245 13.650 1.00 86.44 84 HIS A O 1
ATOM 675 N N . THR A 1 85 ? -1.852 3.548 12.363 1.00 84.69 85 THR A N 1
ATOM 676 C CA . THR A 1 85 ? -2.475 2.864 11.226 1.00 84.69 85 THR A CA 1
ATOM 677 C C . THR A 1 85 ? -2.453 1.347 11.408 1.00 84.69 85 THR A C 1
ATOM 679 O O . THR A 1 85 ? -1.529 0.765 11.974 1.00 84.69 85 THR A O 1
ATOM 682 N N . ARG A 1 86 ? -3.501 0.673 10.929 1.00 84.75 86 ARG A N 1
ATOM 683 C CA . ARG A 1 86 ? -3.601 -0.793 10.937 1.00 84.75 86 ARG A CA 1
ATOM 684 C C . ARG A 1 86 ? -3.641 -1.304 9.512 1.00 84.75 86 ARG A C 1
ATOM 686 O O . ARG A 1 86 ? -4.675 -1.775 9.036 1.00 84.75 86 ARG A O 1
ATOM 693 N N . ILE A 1 87 ? -2.515 -1.176 8.823 1.00 87.62 87 ILE A N 1
ATOM 694 C CA . ILE A 1 87 ? -2.406 -1.549 7.416 1.00 87.62 87 ILE A CA 1
ATOM 695 C C . ILE A 1 87 ? -1.394 -2.671 7.203 1.00 87.62 87 ILE A C 1
ATOM 697 O O . ILE A 1 87 ? -0.365 -2.724 7.868 1.00 87.62 87 ILE A O 1
ATOM 701 N N . ALA A 1 88 ? -1.646 -3.531 6.219 1.00 87.50 88 ALA A N 1
ATOM 702 C CA . ALA A 1 88 ? -0.546 -4.137 5.468 1.00 87.50 88 ALA A CA 1
ATOM 703 C C . ALA A 1 88 ? -0.589 -3.661 4.029 1.00 87.50 88 ALA A C 1
ATOM 705 O O . ALA A 1 88 ? -1.621 -3.214 3.522 1.00 87.50 88 ALA A O 1
ATOM 706 N N . MET A 1 89 ? 0.560 -3.770 3.378 1.00 87.75 89 MET A N 1
ATOM 707 C CA . MET A 1 89 ? 0.765 -3.282 2.032 1.00 87.75 89 MET A CA 1
ATOM 708 C C . MET A 1 89 ? 1.264 -4.412 1.141 1.00 87.75 89 MET A C 1
ATOM 710 O O . MET A 1 89 ? 2.171 -5.154 1.510 1.00 87.75 89 MET A O 1
ATOM 714 N N . VAL A 1 90 ? 0.672 -4.525 -0.043 1.00 88.62 90 VAL A N 1
ATOM 715 C CA . VAL A 1 90 ? 1.118 -5.416 -1.113 1.00 88.62 90 VAL A CA 1
ATOM 716 C C . VAL A 1 90 ? 1.472 -4.542 -2.301 1.00 88.62 90 VAL A C 1
ATOM 718 O O . VAL A 1 90 ? 0.617 -3.837 -2.828 1.00 88.62 90 VAL A O 1
ATOM 721 N N . LEU A 1 91 ? 2.734 -4.588 -2.715 1.00 86.75 91 LEU A N 1
ATOM 722 C CA . LEU A 1 91 ? 3.223 -3.887 -3.897 1.00 86.75 91 LEU A CA 1
ATOM 723 C C . LEU A 1 91 ? 3.415 -4.913 -5.015 1.00 86.75 91 LEU A C 1
ATOM 725 O O . LEU A 1 91 ? 4.329 -5.735 -4.949 1.00 86.75 91 LEU A O 1
ATOM 729 N N . ALA A 1 92 ? 2.555 -4.878 -6.027 1.00 86.69 92 ALA A N 1
ATOM 730 C CA . ALA A 1 92 ? 2.704 -5.690 -7.226 1.00 86.69 92 ALA A CA 1
ATOM 731 C C . ALA A 1 92 ? 3.442 -4.884 -8.298 1.00 86.69 92 ALA A C 1
ATOM 733 O O . ALA A 1 92 ? 3.199 -3.694 -8.483 1.00 86.69 92 ALA A O 1
ATOM 734 N N . ALA A 1 93 ? 4.382 -5.509 -8.998 1.00 83.81 93 ALA A N 1
ATOM 735 C CA . ALA A 1 93 ? 5.116 -4.866 -10.078 1.00 83.81 93 ALA A CA 1
ATOM 736 C C . ALA A 1 93 ? 5.549 -5.893 -11.122 1.00 83.81 93 ALA A C 1
ATOM 738 O O . ALA A 1 93 ? 5.823 -7.048 -10.794 1.00 83.81 93 ALA A O 1
ATOM 739 N N . SER A 1 94 ? 5.675 -5.451 -12.374 1.00 79.38 94 SER A N 1
ATOM 740 C CA . SER A 1 94 ? 6.239 -6.268 -13.442 1.00 79.38 94 SER A CA 1
ATOM 741 C C . SER A 1 94 ? 7.706 -6.625 -13.164 1.00 79.38 94 SER A C 1
ATOM 743 O O . SER A 1 94 ? 8.507 -5.819 -12.672 1.00 79.38 94 SER A O 1
ATOM 745 N N . SER A 1 95 ? 8.068 -7.864 -13.502 1.00 67.12 95 SER A N 1
ATOM 746 C CA . SER A 1 95 ? 9.361 -8.497 -13.204 1.00 67.12 95 SER A CA 1
ATOM 747 C C . SER A 1 95 ? 10.577 -7.687 -13.670 1.00 67.12 95 SER A C 1
ATOM 749 O O . SER A 1 95 ? 11.576 -7.608 -12.957 1.00 67.12 95 SER A O 1
ATOM 751 N N . HIS A 1 96 ? 10.480 -6.995 -14.809 1.00 64.06 96 HIS A N 1
ATOM 752 C CA . HIS A 1 96 ? 11.580 -6.197 -15.362 1.00 64.06 96 HIS A CA 1
ATOM 753 C C . HIS A 1 96 ? 11.935 -4.953 -14.515 1.00 64.06 96 HIS A C 1
ATOM 755 O O . HIS A 1 96 ? 13.049 -4.440 -14.614 1.00 64.06 96 HIS A O 1
ATOM 761 N N . ARG A 1 97 ? 11.029 -4.458 -13.653 1.00 65.44 97 ARG A N 1
ATOM 762 C CA . ARG A 1 97 ? 11.260 -3.263 -12.806 1.00 65.44 97 ARG A CA 1
ATOM 763 C C . ARG A 1 97 ? 11.173 -3.504 -11.300 1.00 65.44 97 ARG A C 1
ATOM 765 O O . ARG A 1 97 ? 11.390 -2.581 -10.516 1.00 65.44 97 ARG A O 1
ATOM 772 N N . LEU A 1 98 ? 10.998 -4.756 -10.883 1.00 64.75 98 LEU A N 1
ATOM 773 C CA . LEU A 1 98 ? 11.100 -5.185 -9.484 1.00 64.75 98 LEU A CA 1
ATOM 774 C C . LEU A 1 98 ? 12.464 -4.845 -8.857 1.00 64.75 98 LEU A C 1
ATOM 776 O O . LEU A 1 98 ? 12.541 -4.545 -7.667 1.00 64.75 98 LEU A O 1
ATOM 780 N N . ARG A 1 99 ? 13.538 -4.814 -9.661 1.00 64.56 99 ARG A N 1
ATOM 781 C CA . ARG A 1 99 ? 14.886 -4.443 -9.202 1.00 64.56 99 ARG A CA 1
ATOM 782 C C . ARG A 1 99 ? 14.922 -3.046 -8.575 1.00 64.56 99 ARG A C 1
ATOM 784 O O . ARG A 1 99 ? 15.526 -2.900 -7.523 1.00 64.56 99 ARG A O 1
ATOM 791 N N . THR A 1 100 ? 14.237 -2.063 -9.159 1.00 67.12 100 THR A N 1
ATOM 792 C CA . THR A 1 100 ? 14.208 -0.676 -8.660 1.00 67.12 100 THR A CA 1
ATOM 793 C C . THR A 1 100 ? 13.526 -0.574 -7.294 1.00 67.12 100 THR A C 1
ATOM 795 O O . THR A 1 100 ? 14.010 0.125 -6.403 1.00 67.12 100 THR A O 1
ATOM 798 N N . LEU A 1 101 ? 12.439 -1.327 -7.093 1.00 69.25 101 LEU A N 1
ATOM 799 C CA . LEU A 1 101 ? 11.767 -1.415 -5.794 1.00 69.25 101 LEU A CA 1
ATOM 800 C C . LEU A 1 101 ? 12.652 -2.126 -4.758 1.00 69.25 101 LEU A C 1
ATOM 802 O O . LEU A 1 101 ? 12.779 -1.646 -3.635 1.00 69.25 101 LEU A O 1
ATOM 806 N N . ARG A 1 102 ? 13.331 -3.217 -5.146 1.00 68.06 102 ARG A N 1
ATOM 807 C CA . ARG A 1 102 ? 14.257 -3.969 -4.274 1.00 68.06 102 ARG A CA 1
ATOM 808 C C . ARG A 1 102 ? 15.477 -3.154 -3.850 1.00 68.06 102 ARG A C 1
ATOM 810 O O . ARG A 1 102 ? 15.958 -3.325 -2.736 1.00 68.06 102 ARG A O 1
ATOM 817 N N . THR A 1 103 ? 15.980 -2.275 -4.715 1.00 63.84 103 THR A N 1
ATOM 818 C CA . THR A 1 103 ? 17.132 -1.413 -4.410 1.00 63.84 103 THR A CA 1
ATOM 819 C C . THR A 1 103 ? 16.755 -0.159 -3.636 1.00 63.84 103 THR A C 1
ATOM 821 O O . THR A 1 103 ? 17.650 0.578 -3.242 1.00 63.84 103 THR A O 1
ATOM 824 N N . THR A 1 104 ? 15.462 0.107 -3.422 1.00 68.00 104 THR A N 1
ATOM 825 C CA . THR A 1 104 ? 15.007 1.236 -2.606 1.00 68.00 104 THR A CA 1
ATOM 826 C C . THR A 1 104 ? 15.208 0.863 -1.131 1.00 68.00 104 THR A C 1
ATOM 828 O O . THR A 1 104 ? 14.410 0.086 -0.597 1.00 68.00 104 THR A O 1
ATOM 831 N N . PRO A 1 105 ? 16.249 1.381 -0.441 1.00 63.69 105 PRO A N 1
ATOM 832 C CA . PRO A 1 105 ? 16.653 0.879 0.883 1.00 63.69 105 PRO A CA 1
ATOM 833 C C . PRO A 1 105 ? 15.534 1.019 1.923 1.00 63.69 105 PRO A C 1
ATOM 835 O O . PRO A 1 105 ? 15.353 0.197 2.823 1.00 63.69 105 PRO A O 1
ATOM 838 N N . MET A 1 106 ? 14.732 2.064 1.734 1.00 68.12 106 MET A N 1
ATOM 839 C CA . MET A 1 106 ? 13.566 2.393 2.528 1.00 68.12 106 MET A CA 1
ATOM 840 C C . MET A 1 106 ? 12.489 1.294 2.512 1.00 68.12 106 MET A C 1
ATOM 842 O O . MET A 1 106 ? 11.932 0.983 3.561 1.00 68.12 106 MET A O 1
ATOM 846 N N . LEU A 1 107 ? 12.216 0.688 1.352 1.00 66.25 107 LEU A N 1
ATOM 847 C CA . LEU A 1 107 ? 11.242 -0.401 1.224 1.00 66.25 107 LEU A CA 1
ATOM 848 C C . LEU A 1 107 ? 11.863 -1.735 1.633 1.00 66.25 107 LEU A C 1
ATOM 850 O O . LEU A 1 107 ? 11.239 -2.507 2.351 1.00 66.25 107 LEU A O 1
ATOM 854 N N . ALA A 1 108 ? 13.116 -1.983 1.244 1.00 66.62 108 ALA A N 1
ATOM 855 C CA . ALA A 1 108 ? 13.799 -3.249 1.503 1.00 66.62 108 ALA A CA 1
ATOM 856 C C . ALA A 1 108 ? 13.847 -3.629 2.996 1.00 66.62 108 ALA A C 1
ATOM 858 O O . ALA A 1 108 ? 13.747 -4.806 3.324 1.00 66.62 108 ALA A O 1
ATOM 859 N N . SER A 1 109 ? 13.943 -2.644 3.896 1.00 69.44 109 SER A N 1
ATOM 860 C CA . SER A 1 109 ? 13.942 -2.861 5.354 1.00 69.44 109 SER A CA 1
ATOM 861 C C . SER A 1 109 ? 12.570 -3.195 5.957 1.00 69.44 109 SER A C 1
ATOM 863 O O . SER A 1 109 ? 12.507 -3.683 7.081 1.00 69.44 109 SER A O 1
ATOM 865 N N . ARG A 1 110 ? 11.477 -2.923 5.235 1.00 72.38 110 ARG A N 1
ATOM 866 C CA . ARG A 1 110 ? 10.086 -3.052 5.712 1.00 72.38 110 ARG A CA 1
ATOM 867 C C . ARG A 1 110 ? 9.302 -4.145 4.992 1.00 72.38 110 ARG A C 1
ATOM 869 O O . ARG A 1 110 ? 8.205 -4.492 5.415 1.00 72.38 110 ARG A O 1
ATOM 876 N N . VAL A 1 111 ? 9.849 -4.689 3.905 1.00 76.50 111 VAL A N 1
ATOM 877 C CA . VAL A 1 111 ? 9.217 -5.770 3.149 1.00 76.50 111 VAL A CA 1
ATOM 878 C C . VAL A 1 111 ? 9.437 -7.096 3.871 1.00 76.50 111 VAL A C 1
ATOM 880 O O . VAL A 1 111 ? 10.546 -7.618 3.924 1.00 76.50 111 VAL A O 1
ATOM 883 N N . THR A 1 112 ? 8.351 -7.665 4.391 1.00 75.25 112 THR A N 1
ATOM 884 C CA . THR A 1 112 ? 8.359 -8.967 5.074 1.00 75.25 112 THR A CA 1
ATOM 885 C C . THR A 1 112 ? 8.602 -10.132 4.115 1.00 75.25 112 THR A C 1
ATOM 887 O O . THR A 1 112 ? 9.230 -11.118 4.488 1.00 75.25 112 THR A O 1
ATOM 890 N N . CYS A 1 113 ? 8.105 -10.044 2.878 1.00 77.75 113 CYS A N 1
ATOM 891 C CA . CYS A 1 113 ? 8.257 -11.103 1.885 1.00 77.75 113 CYS A CA 1
ATOM 892 C C . CYS A 1 113 ? 8.316 -10.546 0.459 1.00 77.75 113 CYS A C 1
ATOM 894 O O . CYS A 1 113 ? 7.630 -9.585 0.118 1.00 77.75 113 CYS A O 1
ATOM 896 N N . TRP A 1 114 ? 9.124 -11.190 -0.382 1.00 78.69 114 TRP A N 1
ATOM 897 C CA . TRP A 1 114 ? 9.130 -10.984 -1.827 1.00 78.69 114 TRP A CA 1
ATOM 898 C C . TRP A 1 114 ? 8.631 -12.264 -2.488 1.00 78.69 114 TRP A C 1
ATOM 900 O O . TRP A 1 114 ? 9.143 -13.350 -2.210 1.00 78.69 114 TRP A O 1
ATOM 910 N N . HIS A 1 115 ? 7.634 -12.142 -3.358 1.00 79.38 115 HIS A N 1
ATOM 911 C CA . HIS A 1 115 ? 7.104 -13.262 -4.126 1.00 79.38 115 HIS A CA 1
ATOM 912 C C . HIS A 1 115 ? 7.181 -12.941 -5.612 1.00 79.38 115 HIS A C 1
ATOM 914 O O . HIS A 1 115 ? 6.603 -11.962 -6.080 1.00 79.38 115 HIS A O 1
ATOM 920 N N . GLU A 1 116 ? 7.914 -13.773 -6.346 1.00 79.00 116 GLU A N 1
ATOM 921 C CA . GLU A 1 116 ? 7.963 -13.728 -7.801 1.00 79.00 116 GLU A CA 1
ATOM 922 C C . GLU A 1 116 ? 6.906 -14.699 -8.333 1.00 79.00 116 GLU A C 1
ATOM 924 O O . GLU A 1 116 ? 6.946 -15.900 -8.066 1.00 79.00 116 GLU A O 1
ATOM 929 N N . LEU A 1 117 ? 5.910 -14.160 -9.037 1.00 76.81 117 LEU A N 1
ATOM 930 C CA . LEU A 1 117 ? 4.898 -14.965 -9.707 1.00 76.81 117 LEU A CA 1
ATOM 931 C C . LEU A 1 117 ? 5.409 -15.307 -11.103 1.00 76.81 117 LEU A C 1
ATOM 933 O O . LEU A 1 117 ? 5.644 -14.420 -11.925 1.00 76.81 117 LEU A O 1
ATOM 937 N N . HIS A 1 118 ? 5.579 -16.597 -11.366 1.00 74.88 118 HIS A N 1
ATOM 938 C CA . HIS A 1 118 ? 5.912 -17.086 -12.696 1.00 74.88 118 HIS A CA 1
ATOM 939 C C . HIS A 1 118 ? 4.631 -17.358 -13.490 1.00 74.88 118 HIS A C 1
ATOM 941 O O . HIS A 1 118 ? 3.615 -17.728 -12.893 1.00 74.88 118 HIS A O 1
ATOM 947 N N . PRO A 1 119 ? 4.661 -17.200 -14.826 1.00 76.12 119 PRO A N 1
ATOM 948 C CA . PRO A 1 119 ? 3.568 -17.651 -15.673 1.00 76.12 119 PRO A CA 1
ATOM 949 C C . PRO A 1 119 ? 3.247 -19.108 -15.344 1.00 76.12 119 PRO A C 1
ATOM 951 O O . PRO A 1 119 ? 4.158 -19.937 -15.265 1.00 76.12 119 PRO A O 1
ATOM 954 N N . SER A 1 120 ? 1.969 -19.430 -15.150 1.00 73.38 120 SER A N 1
ATOM 955 C CA . SER A 1 120 ? 1.578 -20.830 -15.076 1.00 73.38 120 SER A CA 1
ATOM 956 C C . SER A 1 120 ? 1.920 -21.477 -16.412 1.00 73.38 120 SER A C 1
ATOM 958 O O . SER A 1 120 ? 1.577 -20.962 -17.479 1.00 73.38 120 SER A O 1
ATOM 960 N N . THR A 1 121 ? 2.631 -22.603 -16.373 1.00 72.06 121 THR A N 1
ATOM 961 C CA . THR A 1 121 ? 2.742 -23.447 -17.559 1.00 72.06 121 THR A CA 1
ATOM 962 C C . THR A 1 121 ? 1.309 -23.799 -17.958 1.00 72.06 121 THR A C 1
ATOM 964 O O . THR A 1 121 ? 0.562 -24.271 -17.093 1.00 72.06 121 THR A O 1
ATOM 967 N N . PRO A 1 122 ? 0.870 -23.516 -19.198 1.00 71.38 122 PRO A N 1
ATOM 968 C CA . PRO A 1 122 ? -0.484 -23.861 -19.601 1.00 71.38 122 PRO A CA 1
ATOM 969 C C . PRO A 1 122 ? -0.693 -25.361 -19.359 1.00 71.38 122 PRO A C 1
ATOM 971 O O . PRO A 1 122 ? 0.254 -26.135 -19.557 1.00 71.38 122 PRO A O 1
ATOM 974 N N . PRO A 1 123 ? -1.884 -25.792 -18.896 1.00 68.56 123 PRO A N 1
ATOM 975 C CA . PRO A 1 123 ? -2.160 -27.211 -18.752 1.00 68.56 123 PRO A CA 1
ATOM 976 C C . PRO A 1 123 ? -1.878 -27.863 -20.100 1.00 68.56 123 PRO A C 1
ATOM 978 O O . PRO A 1 123 ? -2.411 -27.442 -21.128 1.00 68.56 123 PRO A O 1
ATOM 981 N N . ARG A 1 124 ? -0.962 -28.833 -20.095 1.00 65.75 124 ARG A N 1
ATOM 982 C CA . ARG A 1 124 ? -0.544 -29.552 -21.292 1.00 65.75 124 ARG A CA 1
ATOM 983 C C . ARG A 1 124 ? -1.806 -30.140 -21.919 1.00 65.75 124 ARG A C 1
ATOM 985 O O . ARG A 1 124 ? -2.439 -31.000 -21.310 1.00 65.75 124 ARG A O 1
ATOM 992 N N . SER A 1 125 ? -2.199 -29.622 -23.078 1.00 64.62 125 SER A N 1
ATOM 993 C CA . SER A 1 125 ? -3.348 -30.129 -23.823 1.00 64.62 125 SER A CA 1
ATOM 994 C C . SER A 1 125 ? -3.127 -31.630 -24.040 1.00 64.62 125 SER A C 1
ATOM 996 O O . SER A 1 125 ? -2.037 -31.999 -24.497 1.00 64.62 125 SER A O 1
ATOM 998 N N . PRO A 1 126 ? -4.067 -32.512 -23.652 1.00 62.41 126 PRO A N 1
ATOM 999 C CA . PRO A 1 126 ? -3.968 -33.909 -24.045 1.00 62.41 126 PRO A CA 1
ATOM 1000 C C . PRO A 1 126 ? -4.012 -34.004 -25.584 1.00 62.41 126 PRO A C 1
ATOM 1002 O O . PRO A 1 126 ? -4.577 -33.105 -26.214 1.00 62.41 126 PRO A O 1
ATOM 1005 N N . PRO A 1 127 ? -3.347 -35.020 -26.167 1.00 68.69 127 PRO A N 1
ATOM 1006 C CA . PRO A 1 127 ? -3.201 -35.178 -27.614 1.00 68.69 127 PRO A CA 1
ATOM 1007 C C . PRO A 1 127 ? -4.536 -35.347 -28.342 1.00 68.69 127 PRO A C 1
ATOM 1009 O O . PRO A 1 127 ? -5.490 -35.869 -27.719 1.00 68.69 127 PRO A O 1
#

Secondary structure (DSSP, 8-state):
-GGG-TT-EEEEE-PPTT--HHHHHHHHHHHTT-SSSPPSSHHHHHHHHHHHHHSS-EEEEETTGGGS-HHHHHHHHHHHS-TT--EEEEE---TTTHHHHHT-HHHHTT-S---PPPPPPPP----

pLDDT: mean 80.17, std 11.48, range [45.12, 93.44]

Foldseek 3Di:
DVVVCPQAAEQEDEDDQADDLVNVLQSLCVSLVPPDHQDPDPVVSLVSSLVSQLPDAYEYEYAQQLSYDPNNVVVVLVSVVPPSGRYDYHYHHDPVRVVVQCPPVSNVVVDPDDDDDDPPPPDPDDD